Protein AF-A0A6B2FZV6-F1 (afdb_monomer_lite)

Sequence (101 aa):
MITFTVISFNRGSRWHHLKVQSLLDGRFCDWPSCYLKLELRCSNIMEKNSIIYDKHYPNLMVSYGSIYRENILEFSGIFISTDSGFTWKAAPENIKKIEIL

Secondary structure (DSSP, 8-state):
-----EE-SSTTSS-EEPPB---TTS--B-TTTEEEEE----S-SSS--SEEEETTEEEEEEEEEEEEETTEEEEEEEEEESSTTSSBEEPPTT-------

Foldseek 3Di:
DDDADWDDPPVPPDIDFQAEPAAPVRDGADPPQKGKHQPDDDDDDDDDDQWDADPVQRQKIKHWIFMAGNNHTDDTAMWITSGNRNYIYHDDPVCPDDDDD

Organism: Myxobolus squamalis (NCBI:txid59785)

Radius of gyration: 13.54 Å; chains: 1; bounding box: 35×36×33 Å

InterPro domains:
  IPR031778 Sortilin, N-terminal [PF15902] (5-98)

pLDDT: mean 83.96, std 13.33, range [46.34, 97.0]

Structure (mmCIF, N/CA/C/O backbone):
data_AF-A0A6B2FZV6-F1
#
_entry.id   AF-A0A6B2FZV6-F1
#
loop_
_atom_site.group_PDB
_atom_site.id
_atom_site.type_symbol
_atom_site.label_atom_id
_atom_site.label_alt_id
_atom_site.label_comp_id
_atom_site.label_asym_id
_atom_site.label_entity_id
_atom_site.label_seq_id
_atom_site.pdbx_PDB_ins_code
_atom_site.Cartn_x
_atom_site.Cartn_y
_atom_site.Cartn_z
_atom_site.occupancy
_atom_site.B_iso_or_equiv
_atom_site.auth_seq_id
_atom_site.auth_comp_id
_atom_site.auth_asym_id
_atom_site.auth_atom_id
_atom_site.pdbx_PDB_model_num
ATOM 1 N N . MET A 1 1 ? 18.077 -3.696 -6.116 1.00 58.41 1 MET A N 1
ATOM 2 C CA . MET A 1 1 ? 16.829 -4.061 -6.822 1.00 58.41 1 MET A CA 1
ATOM 3 C C . MET A 1 1 ? 15.691 -3.308 -6.152 1.00 58.41 1 MET A C 1
ATOM 5 O O . MET A 1 1 ? 15.545 -3.437 -4.942 1.00 58.41 1 MET A O 1
ATOM 9 N N . ILE A 1 2 ? 14.963 -2.464 -6.887 1.00 66.75 2 ILE A N 1
ATOM 10 C CA . ILE A 1 2 ? 13.799 -1.748 -6.341 1.00 66.75 2 ILE A CA 1
ATOM 11 C C . ILE A 1 2 ? 12.656 -2.758 -6.213 1.00 66.75 2 ILE A C 1
ATOM 13 O O . ILE A 1 2 ? 12.439 -3.558 -7.119 1.00 66.75 2 ILE A O 1
ATOM 17 N N . THR A 1 3 ? 11.961 -2.754 -5.077 1.00 81.31 3 THR A N 1
ATOM 18 C CA . THR A 1 3 ? 10.836 -3.661 -4.807 1.00 81.31 3 THR A CA 1
ATOM 19 C C . THR A 1 3 ? 9.603 -2.832 -4.487 1.00 81.31 3 THR A C 1
ATOM 21 O O . THR A 1 3 ? 9.670 -1.913 -3.677 1.00 81.31 3 THR A O 1
ATOM 24 N N . PHE A 1 4 ? 8.482 -3.155 -5.121 1.00 88.19 4 PHE A N 1
ATOM 25 C CA . PHE A 1 4 ? 7.200 -2.475 -4.952 1.00 88.19 4 PHE A CA 1
ATOM 26 C C . PHE A 1 4 ? 6.084 -3.512 -4.813 1.00 88.19 4 PHE A C 1
ATOM 28 O O . PHE A 1 4 ? 6.249 -4.668 -5.207 1.00 88.19 4 PHE A O 1
ATOM 35 N N . THR A 1 5 ? 4.948 -3.105 -4.250 1.00 92.81 5 THR A N 1
ATOM 36 C CA . THR A 1 5 ? 3.761 -3.959 -4.141 1.00 92.81 5 THR A CA 1
ATOM 37 C C . THR A 1 5 ? 2.784 -3.637 -5.266 1.00 92.81 5 THR A C 1
ATOM 39 O O . THR A 1 5 ? 2.568 -2.472 -5.604 1.00 92.81 5 THR A O 1
ATOM 42 N N . VAL A 1 6 ? 2.178 -4.677 -5.836 1.00 94.88 6 VAL A N 1
ATOM 43 C CA . VAL A 1 6 ? 1.109 -4.571 -6.834 1.00 94.88 6 VAL A CA 1
ATOM 44 C C . VAL A 1 6 ? -0.104 -5.391 -6.412 1.00 94.88 6 VAL A C 1
ATOM 46 O O . VAL A 1 6 ? 0.021 -6.358 -5.661 1.00 94.88 6 VAL A O 1
ATOM 49 N N . ILE A 1 7 ? -1.274 -5.016 -6.919 1.00 95.31 7 ILE A N 1
ATOM 50 C CA . ILE A 1 7 ? -2.553 -5.690 -6.688 1.00 95.31 7 ILE A CA 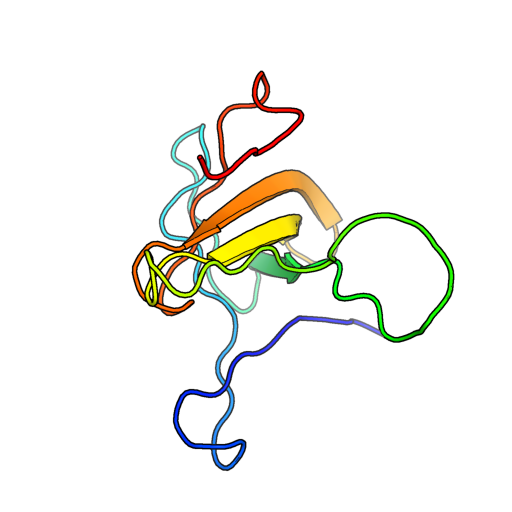1
ATOM 51 C C . ILE A 1 7 ? -3.232 -6.026 -8.015 1.00 95.31 7 ILE A C 1
ATOM 53 O O . ILE A 1 7 ? -3.098 -5.300 -9.000 1.00 95.31 7 ILE A O 1
ATOM 57 N N . SER A 1 8 ? -3.967 -7.135 -8.049 1.00 96.38 8 SER A N 1
ATOM 58 C CA . SER A 1 8 ? -4.770 -7.544 -9.197 1.00 96.38 8 SER A CA 1
ATOM 59 C C . SER A 1 8 ? -6.231 -7.700 -8.799 1.00 96.38 8 SER A C 1
ATOM 61 O O . SER A 1 8 ? -6.541 -8.373 -7.820 1.00 96.38 8 SER A O 1
ATOM 63 N N . PHE A 1 9 ? -7.124 -7.143 -9.617 1.00 95.50 9 PHE A N 1
ATOM 64 C CA . PHE A 1 9 ? -8.580 -7.268 -9.463 1.00 95.50 9 PHE A CA 1
ATOM 65 C C . PHE A 1 9 ? -9.193 -8.273 -10.448 1.00 95.50 9 PHE A C 1
ATOM 67 O O . PHE A 1 9 ? -10.402 -8.474 -10.483 1.00 95.50 9 PHE A O 1
ATOM 74 N N . ASN A 1 10 ? -8.363 -8.907 -11.278 1.00 96.00 10 ASN A N 1
ATOM 75 C CA . ASN A 1 10 ? -8.784 -9.797 -12.357 1.00 96.00 10 ASN A CA 1
ATOM 76 C C . ASN A 1 10 ? -7.975 -11.103 -12.353 1.00 96.00 10 ASN A C 1
ATOM 78 O O . ASN A 1 10 ? -7.531 -11.592 -13.397 1.00 96.00 10 ASN A O 1
ATOM 82 N N . ARG A 1 11 ? -7.795 -11.660 -11.148 1.00 94.25 11 ARG A N 1
ATOM 83 C CA . ARG A 1 11 ? -7.162 -12.968 -10.902 1.00 94.25 11 ARG A CA 1
ATOM 84 C C . ARG A 1 11 ? -5.745 -13.082 -11.480 1.00 94.25 11 ARG A C 1
ATOM 86 O O . ARG A 1 11 ? -5.371 -14.117 -12.017 1.00 94.25 11 ARG A O 1
ATOM 93 N N . GLY A 1 12 ? -4.964 -12.009 -11.389 1.00 96.31 12 GLY A N 1
ATOM 94 C CA . GLY A 1 12 ? -3.554 -11.986 -11.781 1.00 96.31 12 GLY A CA 1
ATOM 95 C C . GLY A 1 12 ? -3.291 -11.729 -13.265 1.00 96.31 12 GLY A C 1
ATOM 96 O O . GLY A 1 12 ? -2.131 -11.720 -13.666 1.00 96.31 12 GLY A O 1
ATOM 97 N N . SER A 1 13 ? -4.322 -11.490 -14.083 1.00 97.00 13 SER A N 1
ATOM 98 C CA . SER A 1 13 ? -4.123 -11.188 -15.511 1.00 97.00 13 SER A CA 1
ATOM 99 C C . SER A 1 13 ? -3.664 -9.749 -15.772 1.00 97.00 13 SER A C 1
ATOM 101 O O . SER A 1 13 ? -3.008 -9.484 -16.777 1.00 97.00 13 SER A O 1
ATOM 103 N N . ARG A 1 14 ? -3.977 -8.806 -14.872 1.00 96.88 14 ARG A N 1
ATOM 104 C CA . ARG A 1 14 ? -3.425 -7.442 -14.838 1.00 96.88 14 ARG A CA 1
ATOM 105 C C . ARG A 1 14 ? -3.091 -7.044 -13.408 1.00 96.88 14 ARG A C 1
ATOM 107 O O . ARG A 1 14 ? -3.793 -7.422 -12.472 1.00 96.88 14 ARG A O 1
ATOM 114 N N . TRP A 1 15 ? -2.038 -6.251 -13.272 1.00 96.12 15 TRP A N 1
ATOM 115 C CA . TRP A 1 15 ? -1.512 -5.787 -11.997 1.00 96.12 15 TRP A CA 1
ATOM 116 C C . TRP A 1 15 ? -1.439 -4.265 -11.992 1.00 96.12 15 TRP A C 1
ATOM 118 O O . TRP A 1 15 ? -1.102 -3.648 -13.001 1.00 96.12 15 TRP A O 1
ATOM 128 N N . HIS A 1 16 ? -1.761 -3.675 -10.850 1.00 95.31 16 HIS A N 1
ATOM 129 C CA . HIS A 1 16 ? -1.781 -2.239 -10.625 1.00 95.31 16 HIS A CA 1
ATOM 130 C C . HIS A 1 16 ? -0.905 -1.909 -9.421 1.00 95.31 16 HIS A C 1
ATOM 132 O O . HIS A 1 16 ? -0.900 -2.644 -8.433 1.00 95.31 16 HIS A O 1
ATOM 138 N N . HIS A 1 17 ? -0.180 -0.795 -9.485 1.00 94.69 17 HIS A N 1
ATOM 139 C CA . HIS A 1 17 ? 0.463 -0.241 -8.298 1.00 94.69 17 HIS A CA 1
ATOM 140 C C . HIS A 1 17 ? -0.597 0.198 -7.290 1.00 94.69 17 HIS A C 1
ATOM 142 O O . HIS A 1 17 ? -1.692 0.626 -7.664 1.00 94.69 17 HIS A O 1
ATOM 148 N N . LEU A 1 18 ? -0.265 0.090 -6.008 1.00 95.12 18 LEU A N 1
ATOM 149 C CA . LEU A 1 18 ? -1.150 0.551 -4.948 1.00 95.12 18 LEU A CA 1
ATOM 150 C C . LEU A 1 18 ? -1.275 2.075 -4.996 1.00 95.12 18 LEU A C 1
ATOM 152 O O . LEU A 1 18 ? -0.267 2.782 -5.026 1.00 95.12 18 LEU A O 1
ATOM 156 N N . LYS A 1 19 ? -2.513 2.573 -4.976 1.00 94.06 19 LYS A N 1
ATOM 157 C CA . LYS A 1 19 ? -2.805 4.007 -4.961 1.00 94.06 19 LYS A CA 1
ATOM 158 C C . LYS A 1 19 ? -3.013 4.498 -3.535 1.00 94.06 19 LYS A C 1
ATOM 160 O O . LYS A 1 19 ? -3.835 3.947 -2.806 1.00 94.06 19 LYS A O 1
ATOM 165 N N . VAL A 1 20 ? -2.328 5.575 -3.169 1.00 92.38 20 VAL A N 1
ATOM 166 C CA . VAL 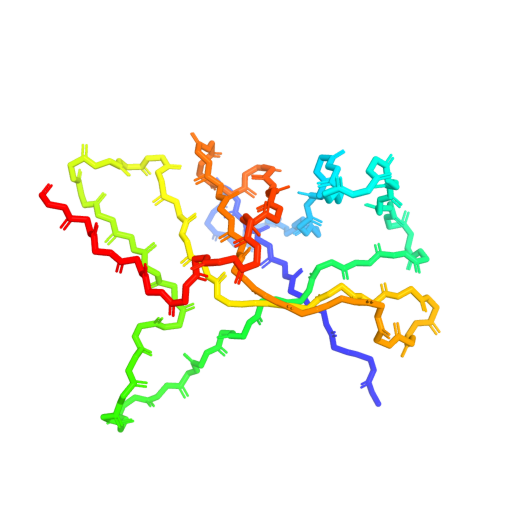A 1 20 ? -2.481 6.242 -1.872 1.00 92.38 20 VAL A CA 1
ATOM 167 C C . VAL A 1 20 ? -3.278 7.520 -2.095 1.00 92.38 20 VAL A C 1
ATOM 169 O O . VAL A 1 20 ? -2.857 8.367 -2.874 1.00 92.38 20 VAL A O 1
ATOM 172 N N . GLN A 1 21 ? -4.446 7.657 -1.461 1.00 86.19 21 GLN A N 1
ATOM 173 C CA . GLN A 1 21 ? -5.284 8.853 -1.658 1.00 86.19 21 GLN A CA 1
ATOM 174 C C . GLN A 1 21 ? -4.641 10.109 -1.060 1.00 86.19 21 GLN A C 1
ATOM 176 O O . GLN A 1 21 ? -4.616 11.150 -1.708 1.00 86.19 21 GLN A O 1
ATOM 181 N N . SER A 1 22 ? -4.135 10.008 0.167 1.00 75.00 22 SER A N 1
ATOM 182 C CA . SER A 1 22 ? -3.442 11.092 0.861 1.00 75.00 22 SER A CA 1
ATOM 183 C C . SER A 1 22 ? -2.671 10.534 2.053 1.00 75.00 22 SER A C 1
ATOM 185 O O . SER A 1 22 ? -3.116 9.579 2.701 1.00 75.00 22 SER A O 1
ATOM 187 N N . LEU A 1 23 ? -1.533 11.147 2.362 1.00 78.25 23 LEU A N 1
ATOM 188 C CA . LEU A 1 23 ? -0.874 10.985 3.656 1.00 78.25 23 LEU A CA 1
ATOM 189 C C . LEU A 1 23 ? -1.578 11.851 4.716 1.00 78.25 23 LEU A C 1
ATOM 191 O O . LEU A 1 23 ? -2.394 12.714 4.384 1.00 78.25 23 LEU A O 1
ATOM 195 N N . LEU A 1 24 ? -1.289 11.607 5.998 1.00 75.56 24 LEU A N 1
ATOM 196 C CA . LEU A 1 24 ? -1.913 12.332 7.119 1.00 75.56 24 LEU A CA 1
ATOM 197 C C . LEU A 1 24 ? -1.618 13.842 7.100 1.00 75.56 24 LEU A C 1
ATOM 199 O O . LEU A 1 24 ? -2.398 14.628 7.625 1.00 75.56 24 LEU A O 1
ATOM 203 N N . ASP A 1 25 ? -0.517 14.243 6.469 1.00 78.38 25 ASP A N 1
ATOM 204 C CA . ASP A 1 25 ? -0.082 15.634 6.305 1.00 78.38 25 ASP A CA 1
ATOM 205 C C . ASP A 1 25 ? -0.607 16.299 5.017 1.00 78.38 25 ASP A C 1
ATOM 207 O O . ASP A 1 25 ? -0.189 17.402 4.667 1.00 78.38 25 ASP A O 1
ATOM 211 N N . GLY A 1 26 ? -1.512 15.634 4.293 1.00 77.62 26 GLY A N 1
ATOM 212 C CA . GLY A 1 26 ? -2.094 16.142 3.051 1.00 77.62 26 GLY A CA 1
ATOM 213 C C . GLY A 1 26 ? -1.189 16.013 1.823 1.00 77.62 26 GLY A C 1
ATOM 214 O O . GLY A 1 26 ? -1.597 16.420 0.735 1.00 77.62 26 GLY A O 1
ATOM 215 N N . ARG A 1 27 ? 0.012 15.430 1.946 1.00 81.31 27 ARG A N 1
ATOM 216 C CA . ARG A 1 27 ? 0.865 15.154 0.784 1.00 81.31 27 ARG A CA 1
ATOM 217 C C . ARG A 1 27 ? 0.295 14.017 -0.059 1.00 81.31 27 ARG A C 1
ATOM 219 O O . ARG A 1 27 ? -0.258 13.036 0.449 1.00 81.31 27 ARG A O 1
ATOM 226 N N . PHE A 1 28 ? 0.489 14.144 -1.368 1.00 82.94 28 PHE A N 1
ATOM 227 C CA . PHE A 1 28 ? 0.121 13.132 -2.351 1.00 82.94 28 PHE A CA 1
ATOM 228 C C . PHE A 1 28 ? 1.304 12.214 -2.660 1.00 82.94 28 PHE A C 1
ATOM 230 O O . PHE A 1 28 ? 2.475 12.616 -2.618 1.00 82.94 28 PHE A O 1
ATOM 237 N N . CYS A 1 29 ? 0.987 10.962 -2.969 1.00 87.69 29 CYS A N 1
ATOM 238 C CA . CYS A 1 29 ? 1.953 9.947 -3.344 1.00 87.69 29 CYS A CA 1
ATOM 239 C C . CYS A 1 29 ? 1.511 9.306 -4.657 1.00 87.69 29 CYS A C 1
ATOM 241 O O . CYS A 1 29 ? 0.632 8.444 -4.665 1.00 87.69 29 CYS A O 1
ATOM 243 N N . ASP A 1 30 ? 2.128 9.750 -5.751 1.00 89.31 30 ASP A N 1
ATOM 244 C CA . ASP A 1 30 ? 1.819 9.290 -7.099 1.00 89.31 30 ASP A CA 1
ATOM 245 C C . ASP A 1 30 ? 2.999 8.547 -7.730 1.00 89.31 30 ASP A C 1
ATOM 247 O O . ASP A 1 30 ? 4.163 8.949 -7.635 1.00 89.31 30 ASP A O 1
ATOM 251 N N . TRP A 1 31 ? 2.675 7.455 -8.419 1.00 87.56 31 TRP A N 1
ATOM 252 C CA . TRP A 1 31 ? 3.621 6.674 -9.209 1.00 87.56 31 TRP A CA 1
ATOM 253 C C . TRP A 1 31 ? 4.135 7.493 -10.413 1.00 87.56 31 TRP A C 1
ATOM 255 O O . TRP A 1 31 ? 3.346 8.223 -11.016 1.00 87.56 31 TRP A O 1
ATOM 265 N N . PRO A 1 32 ? 5.408 7.354 -10.843 1.00 91.00 32 PRO A N 1
ATOM 266 C CA . PRO A 1 32 ? 6.427 6.415 -10.361 1.00 91.00 32 PRO A CA 1
ATOM 267 C C . PRO A 1 32 ? 7.343 6.952 -9.264 1.00 91.00 32 PRO A C 1
ATOM 269 O O . PRO A 1 32 ? 8.126 6.187 -8.704 1.00 91.00 32 PRO A O 1
ATOM 272 N N . SER A 1 33 ? 7.284 8.248 -8.964 1.00 90.38 33 SER A N 1
ATOM 273 C CA . SER A 1 33 ? 8.201 8.865 -8.007 1.00 90.38 33 SER A CA 1
ATOM 274 C C . SER A 1 33 ? 7.833 8.554 -6.563 1.00 90.38 33 SER A C 1
ATOM 276 O O . SER A 1 33 ? 8.721 8.612 -5.722 1.00 90.38 33 SER A O 1
ATOM 278 N N . CYS A 1 34 ? 6.583 8.191 -6.266 1.00 92.25 34 CYS A N 1
ATOM 279 C CA . CYS A 1 34 ? 6.139 7.784 -4.941 1.00 92.25 34 CYS A CA 1
ATOM 280 C C . CYS A 1 34 ? 5.294 6.503 -4.984 1.00 92.25 34 CYS A C 1
ATOM 282 O O . CYS A 1 34 ? 4.430 6.346 -5.848 1.00 92.25 34 CYS A O 1
ATOM 284 N N . TYR A 1 35 ? 5.536 5.568 -4.062 1.00 93.56 35 TYR A N 1
ATOM 285 C CA . TYR A 1 35 ? 4.798 4.306 -4.014 1.00 93.56 35 TYR A CA 1
ATOM 286 C C . TYR A 1 35 ? 4.641 3.730 -2.612 1.00 93.56 35 TYR A C 1
ATOM 288 O O . TYR A 1 35 ? 5.530 3.830 -1.766 1.00 93.56 35 TYR A O 1
ATOM 296 N N . LEU A 1 36 ? 3.507 3.058 -2.406 1.00 94.00 36 LEU A N 1
ATOM 297 C CA . LEU A 1 36 ? 3.254 2.234 -1.232 1.00 94.00 36 LEU A CA 1
ATOM 298 C C . LEU A 1 36 ? 3.805 0.826 -1.445 1.00 94.00 36 LEU A C 1
ATOM 300 O O . LEU A 1 36 ? 3.472 0.134 -2.411 1.00 94.00 36 LEU A O 1
ATOM 304 N N . LYS A 1 37 ? 4.613 0.386 -0.488 1.00 93.19 37 LYS A N 1
ATOM 305 C CA . LYS A 1 37 ? 5.070 -0.988 -0.345 1.00 93.19 37 LYS A CA 1
ATOM 306 C C . LYS A 1 37 ? 4.458 -1.571 0.923 1.00 93.19 37 LYS A C 1
ATOM 308 O O . LYS A 1 37 ? 4.750 -1.107 2.019 1.00 93.19 37 LYS A O 1
ATOM 313 N N . LEU A 1 38 ? 3.619 -2.587 0.773 1.00 91.81 38 LEU A N 1
ATOM 314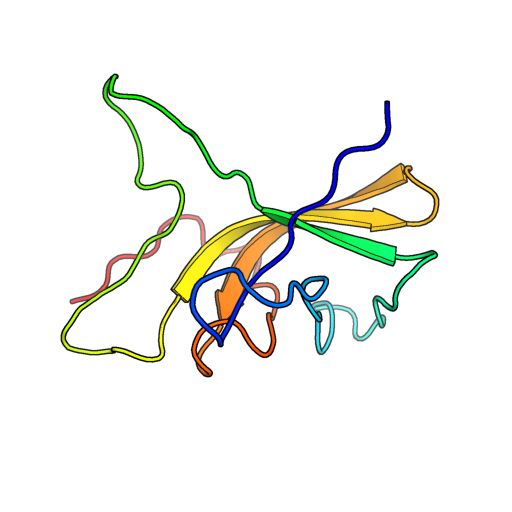 C CA . LEU A 1 38 ? 3.068 -3.324 1.907 1.00 91.81 38 LEU A CA 1
ATOM 315 C C . LEU A 1 38 ? 4.057 -4.391 2.373 1.00 91.81 38 LEU A C 1
ATOM 317 O O . LEU A 1 38 ? 4.727 -5.033 1.557 1.00 91.81 38 LEU A O 1
ATOM 321 N N . GLU A 1 39 ? 4.118 -4.617 3.682 1.00 87.31 39 GLU A N 1
ATOM 322 C CA . GLU A 1 39 ? 4.927 -5.680 4.280 1.00 87.31 39 GLU A CA 1
ATOM 323 C C . GLU A 1 39 ? 4.219 -7.035 4.172 1.00 87.31 39 GLU A C 1
ATOM 325 O O . GLU A 1 39 ? 3.740 -7.624 5.141 1.00 87.31 39 GLU A O 1
ATOM 330 N N . LEU A 1 40 ? 4.156 -7.548 2.945 1.00 83.62 40 LEU A N 1
ATOM 331 C CA . LEU A 1 40 ? 3.564 -8.845 2.650 1.00 83.62 40 LEU A CA 1
ATOM 332 C C . LEU A 1 40 ? 4.560 -9.954 2.998 1.00 83.62 40 LEU A C 1
ATOM 334 O O . LEU A 1 40 ? 5.487 -10.235 2.239 1.00 83.62 40 LEU A O 1
ATOM 338 N N . ARG A 1 41 ? 4.389 -10.601 4.154 1.00 72.81 41 ARG A N 1
ATOM 339 C CA . ARG A 1 41 ? 5.143 -11.820 4.476 1.00 72.81 41 ARG A CA 1
ATOM 340 C C . ARG A 1 41 ? 4.547 -13.025 3.751 1.00 72.81 41 ARG A C 1
ATOM 342 O O . ARG A 1 41 ? 3.359 -13.307 3.891 1.00 72.81 41 ARG A O 1
ATOM 349 N N . CYS A 1 42 ? 5.401 -13.759 3.041 1.00 54.41 42 CYS A N 1
ATOM 350 C CA . CYS A 1 42 ? 5.174 -15.157 2.691 1.00 54.41 42 CYS A CA 1
ATOM 351 C C . CYS A 1 42 ? 5.816 -16.036 3.786 1.00 54.41 42 CYS A C 1
ATOM 353 O O . CYS A 1 42 ? 7.003 -15.889 4.054 1.00 54.41 42 CYS A O 1
ATOM 355 N N . SER A 1 43 ? 5.053 -16.971 4.362 1.00 46.34 43 SER A N 1
ATOM 356 C CA . SER A 1 43 ? 5.483 -18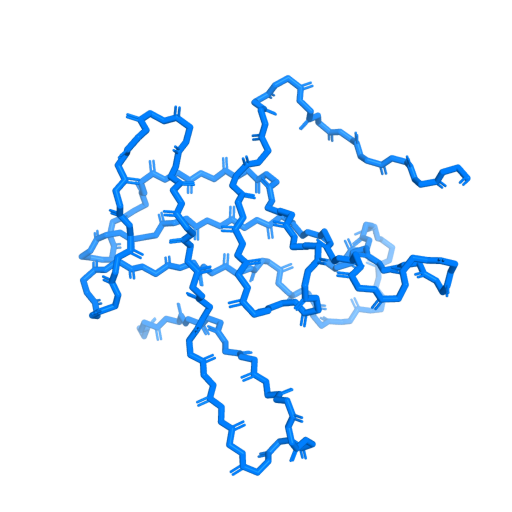.124 5.192 1.00 46.34 43 SER A CA 1
ATOM 357 C C . SER A 1 43 ? 5.269 -18.091 6.728 1.00 46.34 43 SER A C 1
ATOM 359 O O . SER A 1 43 ? 5.915 -17.367 7.481 1.00 46.34 43 SER A O 1
ATOM 361 N N . ASN A 1 44 ? 4.324 -18.943 7.151 1.00 47.75 44 ASN A N 1
ATOM 362 C CA . ASN A 1 44 ? 4.387 -20.103 8.064 1.00 47.75 44 ASN A CA 1
ATOM 363 C C . ASN A 1 44 ? 5.024 -20.076 9.460 1.00 47.75 44 ASN A C 1
ATOM 365 O O . ASN A 1 44 ? 4.911 -21.095 10.139 1.00 47.75 44 ASN A O 1
ATOM 369 N N . ILE A 1 45 ? 5.622 -18.996 9.956 1.00 47.50 45 ILE A N 1
ATOM 370 C CA . ILE A 1 45 ? 6.149 -19.014 11.332 1.00 47.50 45 ILE A CA 1
ATOM 371 C C . ILE A 1 45 ? 5.605 -17.817 12.094 1.00 47.50 45 ILE A C 1
ATOM 373 O O . ILE A 1 45 ? 5.971 -16.679 11.823 1.00 47.50 45 ILE A O 1
ATOM 377 N N . MET A 1 46 ? 4.663 -18.138 12.988 1.00 47.00 46 MET A N 1
ATOM 378 C CA . MET A 1 46 ? 4.227 -17.389 14.167 1.00 47.00 46 MET A CA 1
ATOM 379 C C . MET A 1 46 ? 4.710 -15.934 14.212 1.00 47.00 46 MET A C 1
ATOM 381 O O . MET A 1 46 ? 5.798 -15.668 14.703 1.00 47.00 46 MET A O 1
ATOM 385 N N . GLU A 1 47 ? 3.896 -15.017 13.685 1.00 50.44 47 GLU A N 1
ATOM 386 C CA . GLU A 1 47 ? 3.531 -13.726 14.292 1.00 50.44 47 GLU A CA 1
ATOM 387 C C . GLU A 1 47 ? 3.050 -12.726 13.225 1.00 50.44 47 GLU A C 1
ATOM 389 O O . GLU A 1 47 ? 3.790 -12.328 12.327 1.00 50.44 47 GLU A O 1
ATOM 394 N N . LYS A 1 48 ? 1.798 -12.284 13.424 1.00 52.16 48 LYS A N 1
ATOM 395 C CA . LYS A 1 48 ? 1.065 -11.181 12.776 1.00 52.16 48 LYS A CA 1
ATOM 396 C C . LYS A 1 48 ? 0.712 -11.367 11.293 1.00 52.16 48 L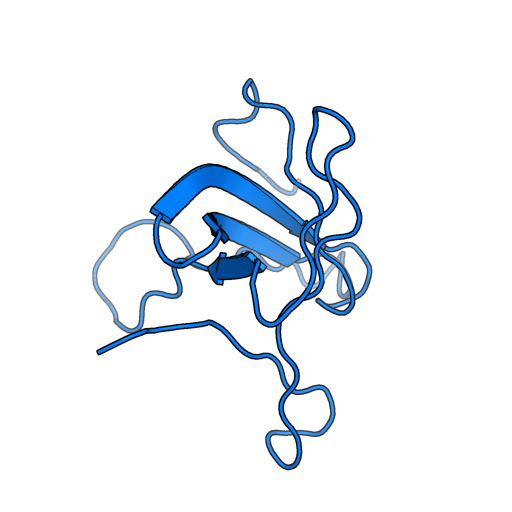YS A C 1
ATOM 398 O O . LYS A 1 48 ? 1.562 -11.404 10.412 1.00 52.16 48 LYS A O 1
ATOM 403 N N . ASN A 1 49 ? -0.598 -11.408 11.037 1.00 57.62 49 ASN A N 1
ATOM 404 C CA . ASN A 1 49 ? -1.205 -11.329 9.710 1.00 57.62 49 ASN A CA 1
ATOM 405 C C . ASN A 1 49 ? -0.606 -10.142 8.936 1.00 57.62 49 ASN A C 1
ATOM 407 O O . ASN A 1 49 ? -0.765 -8.996 9.354 1.00 57.62 49 ASN A O 1
ATOM 411 N N . SER A 1 50 ? 0.097 -10.424 7.834 1.00 71.38 50 SER A N 1
ATOM 412 C CA . SER A 1 50 ? 0.720 -9.406 6.975 1.00 71.38 50 SER A CA 1
ATOM 413 C C . SER A 1 50 ? -0.322 -8.503 6.318 1.00 71.38 50 SER A C 1
ATOM 415 O O . SER A 1 50 ? -0.117 -7.301 6.198 1.00 71.38 50 SER A O 1
ATOM 417 N N . ILE A 1 51 ? -1.475 -9.082 5.985 1.00 78.06 51 ILE A N 1
ATOM 418 C CA . ILE A 1 51 ? -2.719 -8.375 5.702 1.00 78.06 51 ILE A CA 1
ATOM 419 C C . ILE A 1 51 ? -3.781 -8.920 6.652 1.00 78.06 51 ILE A C 1
ATOM 421 O O . ILE A 1 51 ? -3.972 -10.132 6.751 1.00 78.06 51 ILE A O 1
ATOM 425 N N . ILE A 1 52 ? -4.496 -8.027 7.321 1.00 82.50 52 ILE A N 1
ATOM 426 C CA . ILE A 1 52 ? -5.719 -8.340 8.047 1.00 82.50 52 ILE A CA 1
ATOM 427 C C . ILE A 1 52 ? -6.890 -8.130 7.082 1.00 82.50 52 ILE A C 1
ATOM 429 O O . ILE A 1 52 ? -7.037 -7.067 6.474 1.00 82.50 52 ILE A O 1
ATOM 433 N N . TYR A 1 53 ? -7.705 -9.170 6.957 1.00 81.12 53 TYR A N 1
ATOM 434 C CA . TYR A 1 53 ? -8.942 -9.209 6.190 1.00 81.12 53 TYR A CA 1
ATOM 435 C C . TYR A 1 53 ? -10.007 -9.886 7.052 1.00 81.12 53 TYR A C 1
ATOM 437 O O . TYR A 1 53 ? -9.711 -10.880 7.719 1.00 81.12 53 TYR A O 1
ATOM 445 N N . ASP A 1 54 ? -11.234 -9.371 7.015 1.00 80.50 54 ASP A N 1
ATOM 446 C CA . ASP A 1 54 ? -12.376 -9.958 7.711 1.00 80.50 54 ASP A CA 1
ATOM 447 C C . ASP A 1 54 ? -13.516 -10.235 6.727 1.00 80.50 54 ASP A C 1
ATOM 449 O O . ASP A 1 54 ? -13.911 -9.372 5.944 1.00 80.50 54 ASP A O 1
ATOM 453 N N . LYS A 1 55 ? -14.076 -11.446 6.784 1.00 85.31 55 LYS A N 1
ATOM 454 C CA . LYS A 1 55 ? -15.177 -11.872 5.907 1.00 85.31 55 LYS A CA 1
ATOM 455 C C . LYS A 1 55 ? -16.462 -11.056 6.099 1.00 85.31 55 LYS A C 1
ATOM 457 O O . LYS A 1 55 ? -17.254 -10.967 5.165 1.00 85.31 55 LYS A O 1
ATOM 462 N N . HIS A 1 56 ? -16.688 -10.491 7.286 1.00 88.19 56 HIS A N 1
ATOM 463 C CA . HIS A 1 56 ? -17.845 -9.641 7.580 1.00 88.19 56 HIS A CA 1
ATOM 464 C C . HIS A 1 56 ? -17.679 -8.243 6.976 1.00 88.19 56 HIS A C 1
ATOM 466 O O . HIS A 1 56 ? -18.670 -7.569 6.703 1.00 88.19 56 HIS A O 1
ATOM 472 N N . TYR A 1 57 ? -16.437 -7.844 6.692 1.00 89.25 57 TYR A N 1
ATOM 473 C CA . TYR A 1 57 ? -16.085 -6.580 6.057 1.00 89.25 57 TYR A CA 1
ATOM 474 C C . TYR A 1 57 ? -15.288 -6.851 4.772 1.00 89.25 57 TYR A C 1
ATOM 476 O O . TYR A 1 57 ? -14.098 -6.549 4.705 1.00 89.25 57 TYR A O 1
ATOM 484 N N . PRO A 1 58 ? -15.920 -7.396 3.715 1.00 88.25 58 PRO A N 1
ATOM 485 C CA . PRO A 1 58 ? -15.215 -7.933 2.548 1.00 88.25 58 PRO A CA 1
ATOM 486 C C . PRO A 1 58 ? -14.419 -6.893 1.747 1.00 88.25 58 PRO A C 1
ATOM 488 O O . PRO A 1 58 ? -13.550 -7.269 0.968 1.00 88.25 58 PRO A O 1
ATOM 491 N N . ASN A 1 59 ? -14.695 -5.602 1.944 1.00 92.75 59 ASN A N 1
ATOM 492 C CA . ASN A 1 59 ? -13.965 -4.506 1.308 1.00 92.75 59 ASN A CA 1
ATOM 493 C C . ASN A 1 59 ? -12.853 -3.922 2.193 1.00 92.75 59 ASN A C 1
ATOM 495 O O . ASN A 1 59 ? -12.124 -3.041 1.737 1.00 92.75 59 ASN A O 1
ATOM 499 N N . LEU A 1 60 ? -12.746 -4.365 3.449 1.00 91.75 60 LEU A N 1
ATOM 500 C CA . LEU A 1 60 ? -11.763 -3.881 4.407 1.00 91.75 60 LEU A CA 1
ATOM 501 C C . LEU A 1 60 ? -10.476 -4.696 4.291 1.00 91.75 60 LEU A C 1
ATOM 503 O O . LEU A 1 60 ? -10.457 -5.911 4.489 1.00 91.75 60 LEU A O 1
ATOM 507 N N . MET A 1 61 ? -9.384 -3.996 4.019 1.00 91.88 61 MET A N 1
ATOM 508 C CA . MET A 1 61 ? -8.035 -4.539 4.044 1.00 91.88 61 MET A CA 1
ATOM 509 C C . MET A 1 61 ? -7.160 -3.635 4.893 1.00 91.88 61 MET A C 1
ATOM 511 O O . MET A 1 61 ? -7.196 -2.410 4.773 1.00 91.88 61 MET A O 1
ATOM 515 N N . VAL A 1 62 ? -6.347 -4.244 5.742 1.00 90.38 62 VAL A N 1
ATOM 516 C CA . VAL A 1 62 ? -5.442 -3.530 6.635 1.00 90.38 62 VAL A CA 1
ATOM 517 C C . VAL A 1 62 ? -4.074 -4.178 6.548 1.00 90.38 62 VAL A C 1
ATOM 519 O O . VAL A 1 62 ? -3.959 -5.396 6.617 1.00 90.38 62 VAL A O 1
ATOM 522 N N . SER A 1 63 ? -3.025 -3.379 6.412 1.00 89.88 63 SER A N 1
ATOM 523 C CA . SER A 1 63 ? -1.654 -3.880 6.322 1.00 89.88 63 SER A CA 1
ATOM 524 C C . SER A 1 63 ? -0.691 -2.883 6.933 1.00 89.88 63 SER A C 1
ATOM 526 O O . SER A 1 63 ? -0.918 -1.677 6.871 1.00 89.88 63 SER A O 1
ATOM 528 N N . TYR A 1 64 ? 0.424 -3.370 7.466 1.00 89.12 64 TYR A N 1
ATOM 529 C CA . TYR A 1 64 ? 1.576 -2.503 7.681 1.00 89.12 64 TYR A CA 1
ATOM 530 C C . TYR A 1 64 ? 2.279 -2.252 6.340 1.00 89.12 64 TYR A C 1
ATOM 532 O O . TYR A 1 64 ? 2.276 -3.117 5.453 1.00 89.12 64 TYR A O 1
ATOM 540 N N . GLY A 1 65 ? 2.843 -1.065 6.160 1.00 90.50 65 GLY A N 1
ATOM 541 C CA . GLY A 1 65 ? 3.531 -0.697 4.932 1.00 90.50 65 GLY A CA 1
ATOM 542 C C . GLY A 1 65 ? 4.335 0.587 5.055 1.00 90.50 65 GLY A C 1
ATOM 543 O O . GLY A 1 65 ? 4.313 1.278 6.075 1.00 90.50 65 GLY A O 1
ATOM 544 N N . SER A 1 66 ? 5.032 0.905 3.973 1.00 91.88 66 SER A N 1
ATOM 545 C CA . SER A 1 66 ? 5.937 2.040 3.870 1.00 91.88 66 SER A CA 1
ATOM 546 C C . SER A 1 66 ? 5.727 2.789 2.562 1.00 91.88 66 SER A C 1
ATOM 548 O O . SER A 1 66 ? 5.497 2.186 1.511 1.00 91.88 66 SER A O 1
ATOM 550 N N . ILE A 1 67 ? 5.850 4.109 2.624 1.00 92.69 67 ILE A N 1
ATOM 551 C CA . ILE A 1 67 ? 5.839 5.004 1.471 1.00 92.69 67 ILE A CA 1
ATOM 552 C C . ILE A 1 67 ? 7.277 5.344 1.130 1.00 92.69 67 ILE A C 1
ATOM 554 O O . ILE A 1 67 ? 8.040 5.784 1.994 1.00 92.69 67 ILE A O 1
ATOM 558 N N . TYR A 1 68 ? 7.626 5.155 -0.134 1.00 93.00 68 TYR A N 1
ATOM 559 C CA . TYR A 1 68 ? 8.916 5.542 -0.677 1.00 93.00 68 TYR A CA 1
ATOM 560 C C . TYR A 1 68 ? 8.723 6.640 -1.704 1.00 93.00 68 TYR A C 1
ATOM 562 O O . TYR A 1 68 ? 7.881 6.489 -2.587 1.00 93.00 68 TYR A O 1
ATOM 570 N N . ARG A 1 69 ? 9.542 7.689 -1.633 1.00 92.06 69 ARG A N 1
ATOM 571 C CA . ARG A 1 69 ? 9.643 8.733 -2.652 1.00 92.06 69 ARG A CA 1
ATOM 572 C C . ARG A 1 69 ? 11.057 8.768 -3.193 1.00 92.06 69 ARG A C 1
ATOM 574 O O . ARG A 1 69 ? 12.001 8.854 -2.422 1.00 92.06 69 ARG A O 1
ATOM 581 N N . GLU A 1 70 ? 11.209 8.619 -4.503 1.00 91.44 70 GLU A N 1
ATOM 582 C CA . GLU A 1 70 ? 12.516 8.524 -5.166 1.00 91.44 70 GLU A CA 1
ATOM 583 C C . GLU A 1 70 ? 13.408 7.431 -4.541 1.00 91.44 70 GLU A C 1
ATOM 585 O O . GLU A 1 70 ? 14.630 7.526 -4.507 1.00 91.44 70 GLU A O 1
ATOM 590 N N . ASN A 1 71 ? 12.773 6.354 -4.058 1.00 88.81 71 ASN A N 1
ATOM 591 C CA . ASN A 1 71 ? 13.384 5.241 -3.315 1.00 88.81 71 ASN A CA 1
ATOM 592 C C . ASN A 1 71 ? 13.916 5.582 -1.912 1.00 88.81 71 ASN A C 1
ATOM 594 O O . ASN A 1 71 ? 14.579 4.749 -1.295 1.00 88.81 71 ASN A O 1
ATOM 598 N N . ILE A 1 72 ? 13.584 6.753 -1.377 1.00 91.75 72 ILE A N 1
ATOM 599 C CA . ILE A 1 72 ? 13.862 7.151 0.004 1.00 91.75 72 ILE A CA 1
ATOM 600 C C . ILE A 1 72 ? 12.620 6.873 0.848 1.00 91.75 72 ILE A C 1
ATOM 602 O O . ILE A 1 72 ? 11.500 7.176 0.436 1.00 91.75 72 ILE A O 1
ATOM 606 N N . LEU A 1 73 ? 12.811 6.271 2.024 1.00 91.69 73 LEU A N 1
ATOM 607 C CA . LEU A 1 73 ? 11.723 6.020 2.963 1.00 91.69 73 LEU A CA 1
ATOM 608 C C . LEU A 1 73 ? 11.170 7.351 3.490 1.00 91.69 73 LEU A C 1
ATOM 610 O O . LEU A 1 73 ? 11.891 8.100 4.143 1.00 91.69 73 LEU A O 1
ATOM 614 N N . GLU A 1 74 ? 9.895 7.620 3.225 1.00 90.81 74 GLU A N 1
ATOM 615 C CA . GLU A 1 74 ? 9.213 8.856 3.629 1.00 90.81 74 GLU A CA 1
ATOM 616 C C . GLU A 1 74 ? 8.309 8.637 4.848 1.00 90.81 74 GLU A C 1
ATOM 618 O O . GLU A 1 74 ? 8.239 9.485 5.733 1.00 90.81 74 GLU A O 1
ATOM 623 N N . PHE A 1 75 ? 7.624 7.492 4.910 1.00 89.31 7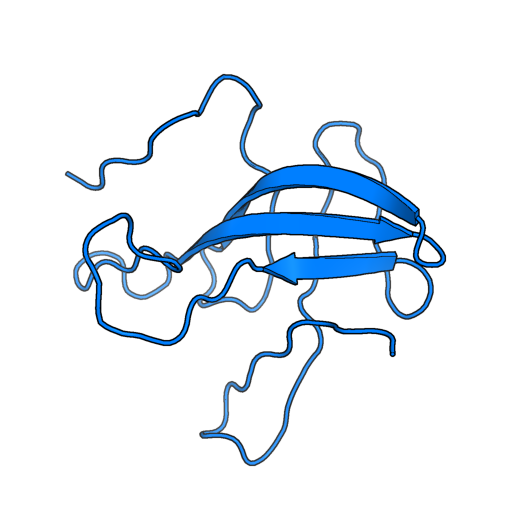5 PHE A N 1
ATOM 624 C CA . PHE A 1 75 ? 6.694 7.160 5.990 1.00 89.31 75 PHE A CA 1
ATOM 625 C C . PHE A 1 75 ? 6.577 5.642 6.162 1.00 89.31 75 PHE A C 1
ATOM 627 O O . PHE A 1 75 ? 6.698 4.897 5.190 1.00 89.31 75 PHE A O 1
ATOM 634 N N . SER A 1 76 ? 6.316 5.169 7.382 1.00 89.25 76 SER A N 1
ATOM 635 C CA . SER A 1 76 ? 5.930 3.779 7.664 1.00 89.25 76 SER A CA 1
ATOM 636 C C . SER A 1 76 ? 4.838 3.733 8.715 1.00 89.25 76 SER A C 1
ATOM 638 O O . SER A 1 76 ? 4.868 4.497 9.675 1.00 89.25 76 SER A O 1
ATOM 640 N N . GLY A 1 77 ? 3.891 2.818 8.547 1.00 88.50 77 GLY A N 1
ATOM 641 C CA . GLY A 1 77 ? 2.776 2.690 9.467 1.00 88.50 77 GLY A CA 1
ATOM 642 C C . GLY A 1 77 ? 1.715 1.729 8.965 1.00 88.50 77 GLY A C 1
ATOM 643 O O . GLY A 1 77 ? 1.936 0.912 8.070 1.00 88.50 77 GLY A O 1
ATOM 644 N N . ILE A 1 78 ? 0.535 1.837 9.562 1.00 89.06 78 ILE A N 1
ATOM 645 C CA . ILE A 1 78 ? -0.633 1.069 9.154 1.00 89.06 78 ILE A CA 1
ATOM 646 C C . ILE A 1 78 ? -1.318 1.775 7.985 1.00 89.06 78 ILE A C 1
ATOM 648 O O . ILE A 1 78 ? -1.546 2.982 8.015 1.00 89.06 78 ILE A O 1
ATOM 652 N N . PHE A 1 79 ? -1.699 0.994 6.982 1.00 91.69 79 PHE A N 1
ATOM 653 C CA . PHE A 1 79 ? -2.496 1.417 5.845 1.00 91.69 79 PHE A CA 1
ATOM 654 C C . PHE A 1 79 ? -3.815 0.655 5.818 1.00 91.69 79 PHE A C 1
ATOM 656 O O . PHE A 1 79 ? -3.860 -0.553 6.060 1.00 91.69 79 PHE A O 1
ATOM 663 N N . ILE A 1 80 ? -4.887 1.378 5.508 1.00 92.25 80 ILE A N 1
ATOM 664 C CA . ILE A 1 80 ? -6.252 0.861 5.453 1.00 92.25 80 ILE A CA 1
ATOM 665 C C . ILE A 1 80 ? -6.813 1.124 4.061 1.00 92.25 80 ILE A C 1
ATOM 667 O O . ILE A 1 80 ? -6.699 2.232 3.531 1.00 92.25 80 ILE A O 1
ATOM 671 N N . SER A 1 81 ? -7.449 0.109 3.496 1.00 93.88 81 SER A N 1
ATOM 672 C CA . SER A 1 81 ? -8.327 0.219 2.342 1.00 93.88 81 SER A CA 1
ATOM 673 C C . SER A 1 81 ? -9.724 -0.244 2.740 1.00 93.88 81 SER A C 1
ATOM 675 O O . SER A 1 81 ? -9.884 -1.262 3.406 1.00 93.88 81 SER A O 1
ATOM 677 N N . THR A 1 82 ? -10.736 0.518 2.337 1.00 94.38 82 THR A N 1
ATOM 678 C CA . THR A 1 82 ? -12.160 0.193 2.531 1.00 94.38 82 THR A CA 1
ATOM 679 C C . THR A 1 82 ? -12.859 -0.102 1.204 1.00 94.38 82 THR A C 1
ATOM 681 O O . THR A 1 82 ? -14.086 -0.149 1.136 1.00 94.38 82 THR A O 1
ATOM 684 N N . ASP A 1 83 ? -12.080 -0.238 0.134 1.00 95.12 83 ASP A N 1
ATOM 685 C CA . ASP A 1 83 ? -12.512 -0.441 -1.243 1.00 95.12 83 ASP A CA 1
ATOM 686 C C . ASP A 1 83 ? -11.747 -1.611 -1.878 1.00 95.12 83 ASP A C 1
ATOM 688 O O . ASP A 1 83 ? -11.343 -1.553 -3.032 1.00 95.12 83 ASP A O 1
ATOM 692 N N . SER A 1 84 ? -11.529 -2.695 -1.128 1.00 93.94 84 SER A N 1
ATOM 693 C CA . SER A 1 84 ? -10.878 -3.919 -1.630 1.00 93.94 84 SER A CA 1
ATOM 694 C C . SER A 1 84 ? -9.474 -3.701 -2.219 1.00 93.94 84 SER A C 1
ATOM 696 O O . SER A 1 84 ? -9.040 -4.435 -3.104 1.00 93.94 84 SER A O 1
ATOM 698 N N . GLY A 1 85 ? -8.749 -2.690 -1.746 1.00 94.38 85 GLY A N 1
ATOM 699 C CA . GLY A 1 85 ? -7.385 -2.376 -2.162 1.00 94.38 85 GLY A CA 1
ATOM 700 C C . GLY A 1 85 ? -7.274 -1.444 -3.370 1.00 94.38 85 GLY A C 1
ATOM 701 O O . GLY A 1 85 ? -6.149 -1.219 -3.826 1.00 94.38 85 GLY A O 1
ATOM 702 N N . PHE A 1 86 ? -8.385 -0.889 -3.883 1.00 94.00 86 PHE A N 1
ATOM 703 C CA . PHE A 1 86 ? -8.352 0.126 -4.948 1.00 94.00 86 PHE A CA 1
ATOM 704 C C . PHE A 1 86 ? -7.627 1.394 -4.491 1.00 94.00 86 PHE A C 1
ATOM 706 O O . PHE A 1 86 ? -6.824 1.951 -5.246 1.00 94.00 86 PHE A O 1
ATOM 713 N N . THR A 1 87 ? -7.863 1.833 -3.255 1.00 94.12 87 THR A N 1
ATOM 714 C CA . THR A 1 87 ? -7.150 2.947 -2.637 1.00 94.12 87 THR A CA 1
ATOM 715 C C . THR A 1 87 ? -6.780 2.664 -1.186 1.00 94.12 87 THR A C 1
ATOM 717 O O . THR A 1 87 ? -7.473 1.956 -0.460 1.00 94.12 87 THR A O 1
ATOM 720 N N . TRP A 1 88 ? -5.658 3.239 -0.761 1.00 94.19 88 TRP A N 1
ATOM 721 C CA . TRP A 1 88 ? -5.108 3.095 0.582 1.00 94.19 88 TRP A CA 1
ATOM 722 C C . TRP A 1 88 ? -4.958 4.458 1.251 1.00 94.19 88 TRP A C 1
ATOM 724 O O . TRP A 1 88 ? -4.659 5.467 0.603 1.00 94.19 88 TRP A O 1
ATOM 734 N N . LYS A 1 89 ? -5.150 4.477 2.568 1.00 93.06 89 LYS A N 1
ATOM 735 C CA . LYS A 1 89 ? -4.947 5.641 3.436 1.00 93.06 89 LYS A CA 1
ATOM 736 C C . LYS A 1 89 ? -4.068 5.251 4.611 1.00 93.06 89 LYS A C 1
ATOM 738 O O . LYS A 1 89 ? -4.228 4.158 5.154 1.00 93.06 89 LYS A O 1
ATOM 743 N N . ALA A 1 90 ? -3.164 6.141 5.004 1.00 91.12 90 ALA A N 1
ATOM 744 C CA . ALA A 1 90 ? -2.413 5.970 6.241 1.00 91.12 90 ALA A CA 1
ATOM 745 C C . ALA A 1 90 ? -3.367 6.105 7.438 1.00 91.12 90 ALA A C 1
ATOM 747 O O . ALA A 1 90 ? -4.164 7.043 7.506 1.00 91.12 90 ALA A O 1
ATOM 748 N N . ALA A 1 91 ? -3.301 5.158 8.367 1.00 88.00 91 ALA A N 1
ATOM 749 C CA . ALA A 1 91 ? -3.982 5.261 9.646 1.00 88.00 91 ALA A CA 1
ATOM 750 C C . ALA A 1 91 ? -3.229 6.246 10.561 1.00 88.00 91 ALA A C 1
ATOM 752 O O . ALA A 1 91 ? -2.005 6.353 10.451 1.00 88.00 91 ALA A O 1
ATOM 753 N N . PRO A 1 92 ? -3.923 6.937 11.483 1.00 84.00 92 PRO A N 1
ATOM 754 C CA . PRO A 1 92 ? -3.288 7.770 12.502 1.00 84.00 92 PRO A CA 1
ATOM 755 C C . PRO A 1 92 ? -2.190 7.035 13.293 1.00 84.00 92 PRO A C 1
ATOM 757 O O . PRO A 1 92 ? -2.348 5.865 13.640 1.00 84.00 92 PRO A O 1
ATOM 760 N N . GLU A 1 93 ? -1.099 7.731 13.632 1.00 75.62 93 GLU A N 1
ATOM 761 C CA . GLU A 1 93 ? 0.093 7.142 14.278 1.00 75.62 93 GLU A CA 1
ATOM 762 C C . GLU A 1 93 ? -0.173 6.509 15.656 1.00 75.62 93 GLU A C 1
ATOM 764 O O . GLU A 1 93 ? 0.579 5.646 16.117 1.00 75.62 93 GLU A O 1
ATOM 769 N N . ASN A 1 94 ? -1.252 6.910 16.333 1.00 75.25 94 ASN A N 1
ATOM 770 C CA . ASN A 1 94 ? -1.653 6.328 17.612 1.00 75.25 94 ASN A CA 1
ATOM 771 C C . ASN A 1 94 ? -2.275 4.926 17.468 1.00 75.25 94 ASN A C 1
ATOM 773 O O . ASN A 1 94 ? -2.413 4.217 18.468 1.00 75.25 94 ASN A O 1
ATOM 777 N N . ILE A 1 95 ? -2.611 4.492 16.251 1.00 73.12 95 ILE A N 1
ATOM 778 C CA . ILE A 1 95 ? -3.108 3.143 15.986 1.00 73.12 95 ILE A CA 1
ATOM 779 C C . ILE A 1 95 ? -1.911 2.204 15.816 1.00 73.12 95 ILE A C 1
ATOM 781 O O . ILE A 1 95 ? -1.279 2.143 14.767 1.00 73.12 95 ILE A O 1
ATOM 785 N N . LYS A 1 96 ? -1.602 1.442 16.871 1.00 66.00 96 LYS A N 1
ATOM 786 C CA . LYS A 1 96 ? -0.520 0.432 16.873 1.00 66.00 96 LYS A CA 1
ATOM 787 C C . LYS A 1 96 ? -1.018 -1.005 16.717 1.00 66.00 96 LYS A C 1
ATOM 789 O O . LYS A 1 96 ? -0.224 -1.918 16.497 1.00 66.00 96 LYS A O 1
ATOM 794 N N . LYS A 1 97 ? -2.325 -1.213 16.865 1.00 67.06 97 LYS A N 1
ATOM 795 C CA . LYS A 1 97 ? -2.991 -2.511 16.769 1.00 67.06 97 LYS A CA 1
ATOM 796 C C . LYS A 1 97 ? -4.377 -2.299 16.182 1.00 67.06 97 LYS A C 1
ATOM 798 O O . LYS A 1 97 ? -5.060 -1.353 16.563 1.00 67.06 97 LYS A O 1
ATOM 803 N N . ILE A 1 98 ? -4.767 -3.180 15.271 1.00 67.31 98 ILE A N 1
ATOM 804 C CA . ILE A 1 98 ? -6.128 -3.242 14.750 1.00 67.31 98 ILE A CA 1
ATOM 805 C C . ILE A 1 98 ? -6.723 -4.567 15.199 1.00 67.31 98 ILE A C 1
ATOM 807 O O . ILE A 1 98 ? -6.149 -5.627 14.952 1.00 67.31 98 ILE A O 1
ATOM 811 N N . GLU A 1 99 ? -7.855 -4.474 15.885 1.00 67.25 99 GLU A N 1
ATOM 812 C CA . GLU A 1 99 ? -8.730 -5.590 16.216 1.00 67.25 99 GLU A CA 1
ATOM 813 C C . GLU A 1 99 ? -10.049 -5.328 15.495 1.00 67.25 99 GLU A C 1
ATOM 815 O O . GLU A 1 99 ? -10.647 -4.265 15.660 1.00 67.25 99 GLU A O 1
ATOM 820 N N . ILE A 1 100 ? -10.450 -6.259 14.633 1.00 63.62 100 ILE A N 1
ATOM 821 C CA . ILE A 1 100 ? -11.774 -6.246 14.014 1.00 63.62 100 ILE A CA 1
ATOM 822 C C . ILE A 1 100 ? -12.655 -7.079 14.950 1.00 63.62 100 ILE A C 1
ATOM 824 O O . ILE A 1 100 ? -12.324 -8.236 15.210 1.00 63.62 100 ILE A O 1
ATOM 828 N N . LEU A 1 101 ? -13.675 -6.441 15.531 1.00 58.94 101 LEU A N 1
ATOM 829 C CA . LEU A 1 101 ? -14.626 -7.046 16.471 1.00 58.94 101 LEU A CA 1
ATOM 830 C C . LEU A 1 101 ? -15.775 -7.739 15.735 1.00 58.94 101 LEU A C 1
ATOM 832 O O . LEU A 1 101 ? -16.242 -7.172 14.717 1.00 58.94 101 LEU A O 1
#